Protein AF-A0A1I2HPI3-F1 (afdb_monomer_lite)

Organism: NCBI:txid662367

Secondary structure (DSSP, 8-state):
---HHHHSPPHHHHHHHHHHHHHHHHHHHHHHHHHHT----HHHHHHHHHHHHHHHHHHHHHHHHHHTT-HHHHHHHHHHHHHHHHHHHHTHHHHTSS-HHHHHHHHHHHHHHHHHHHHHTSHHHHHHHHHHTS---

Structure (mmCIF, N/CA/C/O backbone):
data_AF-A0A1I2HPI3-F1
#
_entry.id   AF-A0A1I2HPI3-F1
#
loop_
_atom_site.group_PDB
_atom_site.id
_atom_site.type_symbol
_atom_site.label_atom_id
_atom_site.label_alt_id
_atom_site.label_comp_id
_atom_site.label_asym_id
_atom_site.label_entity_id
_atom_site.label_seq_id
_atom_site.pdbx_PDB_ins_code
_atom_site.Cartn_x
_atom_site.Cartn_y
_atom_site.Cartn_z
_atom_site.occupancy
_atom_site.B_iso_or_equiv
_atom_site.auth_seq_id
_atom_site.auth_comp_id
_atom_site.auth_asym_id
_atom_site.auth_atom_id
_atom_site.pdbx_PDB_model_num
ATOM 1 N N . MET A 1 1 ? -17.142 0.655 32.255 1.00 44.94 1 MET A N 1
ATOM 2 C CA . MET A 1 1 ? -16.755 -0.656 31.699 1.00 44.94 1 MET A CA 1
ATOM 3 C C . MET A 1 1 ? -16.456 -0.412 30.229 1.00 44.94 1 MET A C 1
ATOM 5 O O . MET A 1 1 ? -17.391 -0.181 29.475 1.00 44.94 1 MET A O 1
ATOM 9 N N . ILE A 1 2 ? -15.183 -0.249 29.856 1.00 54.03 2 ILE A N 1
ATOM 10 C CA . ILE A 1 2 ? -14.828 -0.077 28.442 1.00 54.03 2 ILE A CA 1
ATOM 11 C C . ILE A 1 2 ? -15.005 -1.454 27.815 1.00 54.03 2 ILE A C 1
ATOM 13 O O . ILE A 1 2 ? -14.347 -2.401 28.230 1.00 54.03 2 ILE A O 1
ATOM 17 N N . ASP A 1 3 ? -15.956 -1.567 26.901 1.00 50.56 3 ASP A N 1
ATOM 18 C CA . ASP A 1 3 ? -16.251 -2.801 26.187 1.00 50.56 3 ASP A CA 1
ATOM 19 C C . ASP A 1 3 ? -14.998 -3.238 25.398 1.00 50.56 3 ASP A C 1
ATOM 21 O O . ASP A 1 3 ? -14.496 -2.504 24.540 1.00 50.56 3 ASP A O 1
ATOM 25 N N . GLU A 1 4 ? -14.447 -4.412 25.728 1.00 57.44 4 GLU A N 1
ATOM 26 C CA . GLU A 1 4 ? -13.239 -4.970 25.100 1.00 57.44 4 GLU A CA 1
ATOM 27 C C . GLU A 1 4 ? -13.393 -5.120 23.577 1.00 57.44 4 GLU A C 1
ATOM 29 O O . GLU A 1 4 ? -12.401 -5.081 22.839 1.00 57.44 4 GLU A O 1
ATOM 34 N N . THR A 1 5 ? -14.632 -5.190 23.075 1.00 56.16 5 THR A N 1
ATOM 35 C CA . THR A 1 5 ? -14.920 -5.237 21.637 1.00 56.16 5 THR A CA 1
ATOM 36 C C . THR A 1 5 ? -14.515 -3.956 20.899 1.00 56.16 5 THR A C 1
ATOM 38 O O . THR A 1 5 ? -14.228 -4.015 19.704 1.00 56.16 5 THR A O 1
ATOM 41 N N . ILE A 1 6 ? -14.395 -2.815 21.591 1.00 57.53 6 ILE A N 1
ATOM 42 C CA . ILE A 1 6 ? -13.993 -1.530 20.995 1.00 57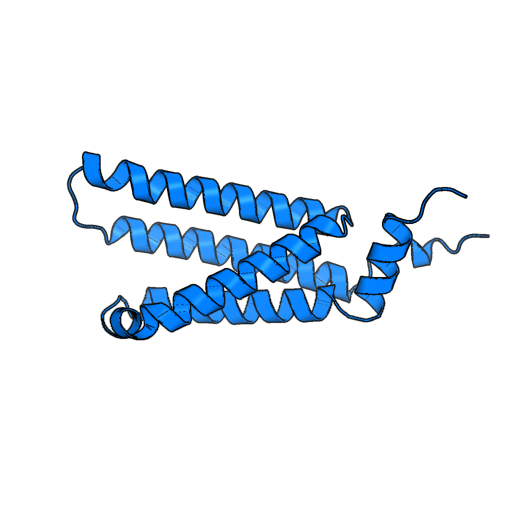.53 6 ILE A CA 1
ATOM 43 C C . ILE A 1 6 ? -12.467 -1.468 20.773 1.00 57.53 6 ILE A C 1
ATOM 45 O O . ILE A 1 6 ? -11.982 -0.793 19.860 1.00 57.53 6 ILE A O 1
ATOM 49 N N . LEU A 1 7 ? -11.685 -2.204 21.573 1.00 65.56 7 LEU A N 1
ATOM 50 C CA . LEU A 1 7 ? -10.229 -2.319 21.408 1.00 65.56 7 LEU A CA 1
ATOM 51 C C . LEU A 1 7 ? -9.831 -3.334 20.330 1.00 65.56 7 LEU A C 1
ATOM 53 O O . LEU A 1 7 ? -8.720 -3.240 19.780 1.00 65.56 7 LEU A O 1
ATOM 57 N N . ALA A 1 8 ? -10.722 -4.280 20.023 1.00 82.38 8 ALA A N 1
ATOM 58 C CA . ALA A 1 8 ? -10.522 -5.271 18.982 1.00 82.38 8 ALA A CA 1
ATOM 59 C C . ALA A 1 8 ? -10.417 -4.604 17.600 1.00 82.38 8 ALA A C 1
ATOM 61 O O . ALA A 1 8 ? -11.116 -3.647 17.269 1.00 82.38 8 ALA A O 1
ATOM 62 N N . LYS A 1 9 ? -9.497 -5.105 16.772 1.00 86.94 9 LYS A N 1
ATOM 63 C CA . LYS A 1 9 ? -9.295 -4.596 15.412 1.00 86.94 9 LYS A CA 1
ATOM 64 C C . LYS A 1 9 ? -10.532 -4.914 14.555 1.00 86.94 9 LYS A C 1
ATOM 66 O O . LYS A 1 9 ? -10.864 -6.093 14.428 1.00 86.94 9 LYS A O 1
ATOM 71 N N . PRO A 1 10 ? -11.177 -3.918 13.916 1.00 91.81 10 PRO A N 1
ATOM 72 C CA . PRO A 1 10 ? -12.318 -4.172 13.046 1.00 91.81 10 PRO A CA 1
ATOM 73 C C . PRO A 1 10 ? -11.938 -5.085 11.882 1.00 91.81 10 PRO A C 1
ATOM 75 O O . PRO A 1 10 ? -10.848 -4.957 11.314 1.00 91.81 10 PRO A O 1
ATOM 78 N N . LYS A 1 11 ? -12.868 -5.951 11.460 1.00 91.44 11 LYS A N 1
ATOM 79 C CA . LYS A 1 11 ? -12.649 -6.875 10.333 1.00 91.44 11 LYS A CA 1
ATOM 80 C C . LYS A 1 11 ? -12.208 -6.136 9.069 1.00 91.44 11 LYS A C 1
ATOM 82 O O . LYS A 1 11 ? -11.256 -6.561 8.432 1.00 91.44 11 LYS A O 1
ATOM 87 N N . LYS A 1 12 ? -12.810 -4.978 8.764 1.00 91.50 12 LYS A N 1
ATOM 88 C CA . LYS A 1 12 ? -12.428 -4.141 7.611 1.00 91.50 12 LYS A CA 1
ATOM 89 C C . LYS A 1 12 ? -10.972 -3.678 7.664 1.00 91.50 12 LYS A C 1
ATOM 91 O O . LYS A 1 12 ? -10.295 -3.693 6.642 1.00 91.50 12 LYS A O 1
ATOM 96 N N . VAL A 1 13 ? -10.479 -3.308 8.847 1.00 92.62 13 VAL A N 1
ATOM 97 C CA . VAL A 1 13 ? -9.080 -2.896 9.042 1.00 92.62 13 VAL A CA 1
ATOM 98 C C . VAL A 1 13 ? -8.144 -4.091 8.877 1.00 92.62 13 VAL A C 1
ATOM 100 O O . VAL A 1 13 ? -7.122 -3.971 8.210 1.00 92.62 13 VAL A O 1
ATOM 103 N N . ALA A 1 14 ? -8.502 -5.252 9.434 1.00 93.75 14 ALA A N 1
ATOM 104 C CA . ALA A 1 14 ? -7.730 -6.481 9.257 1.00 93.75 14 ALA A CA 1
ATOM 105 C C . ALA A 1 14 ? -7.658 -6.902 7.779 1.00 93.75 14 ALA A C 1
ATOM 107 O O . ALA A 1 14 ? -6.571 -7.172 7.274 1.00 93.75 14 ALA A O 1
ATOM 108 N N . THR A 1 15 ? -8.786 -6.872 7.063 1.00 95.19 15 THR A N 1
ATOM 109 C CA . THR A 1 15 ? -8.831 -7.132 5.619 1.00 95.19 15 THR A CA 1
ATOM 110 C C . THR A 1 15 ? -7.956 -6.148 4.855 1.00 95.19 15 THR A C 1
ATOM 112 O O . THR A 1 15 ? -7.182 -6.573 4.006 1.00 95.19 15 THR A O 1
ATOM 115 N N . ALA A 1 16 ? -8.018 -4.853 5.175 1.00 94.94 16 ALA A N 1
ATOM 116 C CA . ALA A 1 16 ? -7.184 -3.853 4.520 1.00 94.94 16 ALA A CA 1
ATOM 117 C C . ALA A 1 16 ? -5.686 -4.122 4.706 1.00 94.94 16 ALA A C 1
ATOM 119 O O . ALA A 1 16 ? -4.925 -4.052 3.750 1.00 94.94 16 ALA A O 1
ATOM 120 N N . ILE A 1 17 ? -5.269 -4.474 5.924 1.00 94.69 17 ILE A N 1
ATOM 121 C CA . ILE A 1 17 ? -3.875 -4.820 6.227 1.00 94.69 17 ILE A CA 1
ATOM 122 C C . ILE A 1 17 ? -3.443 -6.061 5.439 1.00 94.69 17 ILE A C 1
ATOM 124 O O . ILE A 1 17 ? -2.356 -6.069 4.867 1.00 94.69 17 ILE A O 1
ATOM 128 N N . ASN A 1 18 ? -4.299 -7.083 5.365 1.00 96.31 18 ASN A N 1
ATOM 129 C CA . ASN A 1 18 ? -4.018 -8.287 4.587 1.00 96.31 18 ASN A CA 1
ATOM 130 C C . ASN A 1 18 ? -3.891 -7.971 3.092 1.00 96.31 18 ASN A C 1
ATOM 132 O O . ASN A 1 18 ? -2.950 -8.440 2.461 1.00 96.31 18 ASN A O 1
ATOM 136 N N . LEU A 1 19 ? -4.780 -7.138 2.538 1.00 95.12 19 LEU A N 1
ATOM 137 C CA . LEU A 1 19 ? -4.677 -6.673 1.152 1.00 95.12 19 LEU A CA 1
ATOM 138 C C . LEU A 1 19 ? -3.364 -5.926 0.908 1.00 95.12 19 LEU A C 1
ATOM 140 O O . LEU A 1 19 ? -2.703 -6.195 -0.091 1.00 95.12 19 LEU A O 1
ATOM 144 N N . SER A 1 20 ? -2.941 -5.061 1.834 1.00 93.69 20 SER A N 1
ATOM 145 C CA . SER A 1 20 ? -1.651 -4.375 1.731 1.00 93.69 20 SER A CA 1
ATOM 146 C C . SER A 1 20 ? -0.465 -5.347 1.763 1.00 93.69 20 SER A C 1
ATOM 148 O O . SER A 1 20 ? 0.479 -5.162 1.003 1.00 93.69 20 SER A O 1
ATOM 150 N N . TYR A 1 21 ? -0.498 -6.401 2.591 1.00 96.06 21 TYR A N 1
ATOM 151 C CA . TYR A 1 21 ? 0.548 -7.435 2.592 1.00 96.06 21 TYR A CA 1
ATOM 152 C C . TYR A 1 21 ? 0.557 -8.277 1.311 1.00 96.06 21 TYR A C 1
ATOM 154 O O . TYR A 1 21 ? 1.629 -8.619 0.816 1.00 96.06 21 TYR A O 1
ATOM 162 N N . VAL A 1 22 ? -0.615 -8.588 0.753 1.00 96.06 22 VAL A N 1
ATOM 163 C CA . VAL A 1 22 ? -0.724 -9.286 -0.536 1.00 96.06 22 VAL A CA 1
ATOM 164 C C . VAL A 1 22 ? -0.157 -8.413 -1.655 1.00 96.06 22 VAL A C 1
ATOM 166 O O . VAL A 1 22 ? 0.709 -8.868 -2.396 1.00 96.06 22 VAL A O 1
ATOM 169 N N . ALA A 1 23 ? -0.569 -7.145 -1.732 1.00 93.88 23 ALA A N 1
ATOM 170 C CA . ALA A 1 23 ? -0.048 -6.179 -2.699 1.00 93.88 23 ALA A CA 1
ATOM 171 C C . ALA A 1 23 ? 1.476 -6.010 -2.571 1.00 93.88 23 ALA A C 1
ATOM 173 O O . ALA A 1 23 ? 2.191 -6.025 -3.570 1.00 93.88 23 ALA A O 1
ATOM 174 N N . PHE A 1 24 ? 1.983 -5.939 -1.338 1.00 94.19 24 PHE A N 1
ATOM 175 C CA . PHE A 1 24 ? 3.412 -5.915 -1.034 1.00 94.19 24 PHE A CA 1
ATOM 176 C C . PHE A 1 24 ? 4.146 -7.160 -1.557 1.00 94.19 24 PHE A C 1
ATOM 178 O O . PHE A 1 24 ? 5.194 -7.030 -2.188 1.00 94.19 24 PHE A O 1
ATOM 185 N N . GLY A 1 25 ? 3.600 -8.356 -1.315 1.00 94.12 25 GLY A N 1
ATOM 186 C CA . GLY A 1 25 ? 4.186 -9.620 -1.766 1.00 94.12 25 GLY A CA 1
ATOM 187 C C . GLY A 1 25 ? 4.222 -9.740 -3.289 1.00 94.12 25 GLY A C 1
ATOM 188 O O . GLY A 1 25 ? 5.245 -10.120 -3.853 1.00 94.12 25 GLY A O 1
ATOM 189 N N . ILE A 1 26 ? 3.144 -9.340 -3.967 1.00 93.31 26 ILE A N 1
ATOM 190 C CA . ILE A 1 26 ? 3.100 -9.290 -5.435 1.00 93.31 26 ILE A CA 1
ATOM 191 C C . ILE A 1 26 ? 4.109 -8.255 -5.960 1.00 93.31 26 ILE A C 1
ATOM 193 O O . ILE A 1 26 ? 4.833 -8.535 -6.911 1.00 93.31 26 ILE A O 1
ATOM 197 N N . GLY A 1 27 ? 4.226 -7.093 -5.310 1.00 90.81 27 GLY A N 1
ATOM 198 C CA . GLY A 1 27 ? 5.190 -6.051 -5.675 1.00 90.81 27 GLY A CA 1
ATOM 199 C C . GLY A 1 27 ? 6.653 -6.494 -5.571 1.00 90.81 27 GLY A C 1
ATOM 200 O O . GLY A 1 27 ? 7.461 -6.126 -6.424 1.00 90.81 27 GLY A O 1
ATOM 201 N N . LEU A 1 28 ? 6.987 -7.334 -4.585 1.00 91.81 28 LEU A N 1
ATOM 202 C CA . LEU A 1 28 ? 8.306 -7.970 -4.481 1.00 91.81 28 LEU A CA 1
ATOM 203 C C . LEU A 1 28 ? 8.610 -8.849 -5.694 1.00 91.81 28 LEU A C 1
ATOM 205 O O . LEU A 1 28 ? 9.689 -8.747 -6.275 1.00 91.81 28 LEU A O 1
ATOM 209 N N . ILE A 1 29 ? 7.649 -9.691 -6.081 1.00 91.38 29 ILE A N 1
ATOM 210 C CA . ILE A 1 29 ? 7.784 -10.579 -7.240 1.00 91.38 29 ILE A CA 1
ATOM 211 C C . ILE A 1 29 ? 7.930 -9.743 -8.514 1.00 91.38 29 ILE A C 1
ATOM 213 O O . ILE A 1 29 ? 8.848 -9.983 -9.292 1.00 91.38 29 ILE A O 1
ATOM 217 N N . ASN A 1 30 ? 7.089 -8.719 -8.689 1.00 88.75 30 ASN A N 1
ATOM 218 C CA . ASN A 1 30 ? 7.138 -7.835 -9.853 1.00 88.75 30 ASN A CA 1
ATOM 219 C C . ASN A 1 30 ? 8.489 -7.114 -9.968 1.00 88.75 30 ASN A C 1
ATOM 221 O O . ASN A 1 30 ? 9.096 -7.070 -11.033 1.00 88.75 30 ASN A O 1
ATOM 225 N N . SER A 1 31 ? 9.001 -6.610 -8.841 1.00 85.94 31 SER A N 1
ATOM 226 C CA . SER A 1 31 ? 10.312 -5.956 -8.779 1.00 85.94 31 SER A CA 1
ATOM 227 C C . SER A 1 31 ? 11.443 -6.916 -9.145 1.00 85.94 31 SER A C 1
ATOM 229 O O . SER A 1 31 ? 12.384 -6.528 -9.832 1.00 85.94 31 SER A O 1
ATOM 231 N N . TYR A 1 32 ? 11.355 -8.176 -8.716 1.00 86.31 32 TYR A N 1
ATOM 232 C CA . TYR A 1 32 ? 12.335 -9.196 -9.072 1.00 86.31 32 TYR A CA 1
ATOM 233 C C . TYR A 1 32 ? 12.307 -9.525 -10.571 1.00 86.31 32 TYR A C 1
ATOM 235 O O . TYR A 1 32 ? 13.362 -9.542 -11.202 1.00 86.31 32 TYR A O 1
ATOM 243 N N . VAL A 1 33 ? 11.117 -9.710 -11.157 1.00 85.81 33 VAL A N 1
ATOM 244 C CA . VAL A 1 33 ? 10.943 -9.945 -12.603 1.00 85.81 33 VAL A CA 1
ATOM 245 C C . VAL A 1 33 ? 11.516 -8.784 -13.418 1.00 85.81 33 VAL A C 1
ATOM 247 O O . VAL A 1 33 ? 12.322 -9.011 -14.319 1.00 85.81 33 VAL A O 1
ATOM 250 N N . PHE A 1 34 ? 11.194 -7.544 -13.042 1.00 82.31 34 PHE A N 1
ATOM 251 C CA . PHE A 1 34 ? 11.729 -6.350 -13.695 1.00 82.31 34 PHE A CA 1
ATOM 252 C C . PHE A 1 34 ? 13.264 -6.301 -13.647 1.00 82.31 34 PHE A C 1
ATOM 254 O O . PHE A 1 34 ? 13.911 -6.029 -14.655 1.00 82.31 34 PHE A O 1
ATOM 261 N N . LEU A 1 35 ? 13.868 -6.610 -12.493 1.00 79.69 35 LEU A N 1
ATOM 262 C CA . LEU A 1 35 ? 15.326 -6.620 -12.338 1.00 79.69 35 LEU A CA 1
ATOM 263 C C . LEU A 1 35 ? 16.019 -7.684 -13.202 1.00 79.69 35 LEU A C 1
ATOM 265 O O . LEU A 1 35 ? 17.135 -7.440 -13.666 1.00 79.69 35 LEU A O 1
ATOM 269 N N . LEU A 1 36 ? 15.384 -8.840 -13.423 1.00 81.00 36 LEU A N 1
ATOM 270 C CA . LEU A 1 36 ? 15.914 -9.888 -14.301 1.00 81.00 36 LEU A CA 1
ATOM 271 C C . LEU A 1 36 ? 15.930 -9.460 -15.775 1.00 81.00 36 LEU A C 1
ATOM 273 O O . LEU A 1 36 ? 16.849 -9.841 -16.494 1.00 81.00 36 LEU A O 1
ATOM 277 N N . GLY A 1 37 ? 14.961 -8.646 -16.203 1.00 75.69 37 GLY A N 1
ATOM 278 C CA . GLY A 1 37 ? 14.870 -8.123 -17.570 1.00 75.69 37 GLY A CA 1
ATOM 279 C C . GLY A 1 37 ? 15.852 -6.991 -17.899 1.00 75.69 37 GLY A C 1
ATOM 280 O O . GLY A 1 37 ? 15.944 -6.576 -19.051 1.00 75.69 37 GLY A O 1
ATOM 281 N N . LEU A 1 38 ? 16.603 -6.468 -16.920 1.00 72.50 38 LEU A N 1
ATOM 282 C CA . LEU A 1 38 ? 17.557 -5.381 -17.155 1.00 72.50 38 LEU A CA 1
ATOM 283 C C . LEU A 1 38 ? 18.853 -5.892 -17.809 1.00 72.50 38 LEU A C 1
ATOM 285 O O . LEU A 1 38 ? 19.758 -6.399 -17.133 1.00 72.50 38 LEU A O 1
ATOM 289 N N . GLU A 1 39 ? 18.998 -5.661 -19.111 1.00 66.69 39 GLU A N 1
ATOM 290 C CA . GLU A 1 39 ? 20.264 -5.796 -19.842 1.00 66.69 39 GLU A CA 1
ATOM 291 C C . GLU A 1 39 ? 21.157 -4.563 -19.603 1.00 66.69 39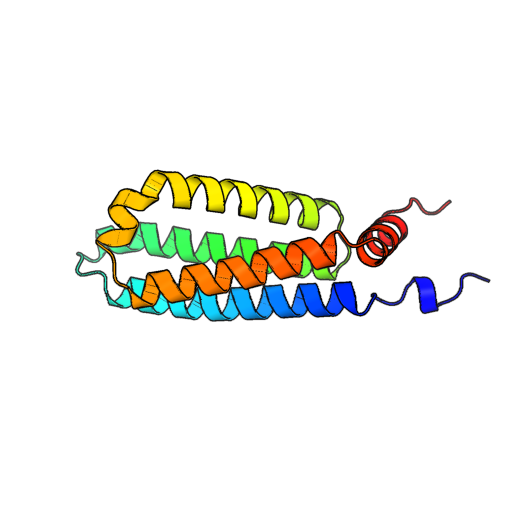 GLU A C 1
ATOM 293 O O . GLU A 1 39 ? 21.178 -3.612 -20.378 1.00 66.69 39 GLU A O 1
ATOM 298 N N . SER A 1 40 ? 21.877 -4.518 -18.480 1.00 59.44 40 SER A N 1
ATOM 299 C CA . SER A 1 40 ? 22.821 -3.422 -18.201 1.00 59.44 40 SER A CA 1
ATOM 300 C C . SER A 1 40 ? 24.053 -3.868 -17.411 1.00 59.44 40 SER A C 1
ATOM 302 O O . SER A 1 40 ? 24.032 -4.864 -16.680 1.00 59.44 40 SER A O 1
ATOM 304 N N . THR A 1 41 ? 25.159 -3.136 -17.581 1.00 60.72 41 THR A N 1
ATOM 305 C CA . THR A 1 41 ? 26.439 -3.350 -16.889 1.00 60.72 41 THR A CA 1
ATOM 306 C C . THR A 1 41 ? 26.287 -3.211 -15.369 1.00 60.72 41 THR A C 1
ATOM 308 O O . THR A 1 41 ? 25.531 -2.375 -14.876 1.00 60.72 41 THR A O 1
ATOM 311 N N . THR A 1 42 ? 27.047 -4.000 -14.600 1.00 60.75 42 THR A N 1
ATOM 312 C CA . THR A 1 42 ? 26.935 -4.145 -13.131 1.00 60.75 42 THR A CA 1
ATOM 313 C C . THR A 1 42 ? 26.875 -2.820 -12.356 1.00 60.75 42 THR A C 1
ATOM 315 O O . THR A 1 42 ? 26.146 -2.726 -11.371 1.00 60.75 42 THR A O 1
ATOM 318 N N . GLN A 1 43 ? 27.572 -1.767 -12.803 1.00 60.03 43 GLN A N 1
ATOM 319 C CA . GLN A 1 43 ? 27.550 -0.463 -12.124 1.00 60.03 43 GLN A CA 1
ATOM 320 C C . GLN A 1 43 ? 26.239 0.325 -12.302 1.00 60.03 43 GLN A C 1
ATOM 322 O O . GLN A 1 43 ? 25.877 1.102 -11.421 1.00 60.03 43 GLN A O 1
ATOM 327 N N . GLN A 1 44 ? 25.481 0.099 -13.380 1.00 66.38 44 GLN A N 1
ATOM 328 C CA . GLN A 1 44 ? 24.186 0.759 -13.598 1.00 66.38 44 GLN A CA 1
ATOM 329 C C . GLN A 1 44 ? 23.039 0.098 -12.812 1.00 66.38 44 GLN A C 1
ATOM 331 O O . GLN A 1 44 ? 22.001 0.723 -12.601 1.00 66.38 44 GLN A O 1
ATOM 336 N N . LYS A 1 45 ? 23.238 -1.130 -12.308 1.00 70.81 45 LYS A N 1
ATOM 337 C CA . LYS A 1 45 ? 22.226 -1.908 -11.569 1.00 70.81 45 LYS A CA 1
ATOM 338 C C . LYS A 1 45 ? 22.144 -1.588 -10.076 1.00 70.81 45 LYS A C 1
ATOM 340 O O . LYS A 1 45 ? 21.095 -1.788 -9.471 1.00 70.81 45 LYS A O 1
ATOM 345 N N . ILE A 1 46 ? 23.203 -1.047 -9.471 1.00 80.81 46 ILE A N 1
ATOM 346 C CA . ILE A 1 46 ? 23.239 -0.803 -8.018 1.00 80.81 46 ILE A CA 1
ATOM 347 C C . ILE A 1 46 ? 22.165 0.207 -7.599 1.00 80.81 46 ILE A C 1
ATOM 349 O O . ILE A 1 46 ? 21.424 -0.042 -6.653 1.00 80.81 46 ILE A O 1
ATOM 353 N N . LYS A 1 47 ? 22.044 1.325 -8.325 1.00 83.19 47 LYS A N 1
ATOM 354 C CA . LYS A 1 47 ? 21.080 2.390 -8.018 1.00 83.19 47 LYS A CA 1
ATOM 355 C C . LYS A 1 47 ? 19.613 1.916 -8.046 1.00 83.19 47 LYS A C 1
ATOM 357 O O . LYS A 1 47 ? 18.936 2.135 -7.043 1.00 83.19 47 LYS A O 1
ATOM 362 N N . PRO A 1 48 ? 19.096 1.283 -9.119 1.00 81.81 48 PRO A N 1
ATOM 363 C CA . PRO A 1 48 ? 17.706 0.823 -9.146 1.00 81.81 48 PRO A CA 1
ATOM 364 C C . PRO A 1 48 ? 17.423 -0.264 -8.104 1.00 81.81 48 PRO A C 1
ATOM 366 O O . PRO A 1 48 ? 16.361 -0.235 -7.489 1.00 81.81 48 PRO A O 1
ATOM 369 N N . ILE A 1 49 ? 18.381 -1.159 -7.829 1.00 86.06 49 ILE A N 1
ATOM 370 C CA . ILE A 1 49 ? 18.244 -2.166 -6.765 1.00 86.06 49 ILE A CA 1
ATOM 371 C C . ILE A 1 49 ? 18.133 -1.494 -5.392 1.00 86.06 49 ILE A C 1
ATOM 373 O O . ILE A 1 49 ? 17.235 -1.824 -4.622 1.00 86.06 49 ILE A O 1
ATOM 377 N N . LEU A 1 50 ? 19.007 -0.530 -5.085 1.00 88.88 50 LEU A N 1
ATOM 378 C CA . LEU A 1 50 ? 18.973 0.203 -3.815 1.00 88.88 50 LEU A CA 1
ATOM 379 C C . LEU A 1 50 ? 17.644 0.933 -3.620 1.00 88.88 50 LEU A C 1
ATOM 381 O O . LEU A 1 50 ? 17.059 0.855 -2.543 1.00 88.88 50 LEU A O 1
ATOM 385 N N . ILE A 1 51 ? 17.151 1.601 -4.666 1.00 87.38 51 ILE A N 1
ATOM 386 C CA . ILE A 1 51 ? 15.848 2.274 -4.635 1.00 87.38 51 ILE A CA 1
ATOM 387 C C . ILE A 1 51 ? 14.738 1.253 -4.372 1.00 87.38 51 ILE A C 1
ATOM 389 O O . ILE A 1 51 ? 13.964 1.452 -3.442 1.00 87.38 51 ILE A O 1
ATOM 393 N N . ALA A 1 52 ? 14.701 0.140 -5.110 1.00 86.81 52 ALA A N 1
ATOM 394 C CA . ALA A 1 52 ? 13.687 -0.897 -4.929 1.00 86.81 52 ALA A CA 1
ATOM 395 C C . ALA A 1 52 ? 13.689 -1.468 -3.499 1.00 86.81 52 ALA A C 1
ATOM 397 O O . ALA A 1 52 ? 12.638 -1.551 -2.865 1.00 86.81 52 ALA A O 1
ATOM 398 N N . VAL A 1 53 ? 14.867 -1.789 -2.951 1.00 90.56 53 VAL A N 1
ATOM 399 C CA . VAL A 1 53 ? 15.010 -2.305 -1.580 1.00 90.56 53 VAL A CA 1
ATOM 400 C C . VAL A 1 53 ? 14.535 -1.282 -0.547 1.00 90.56 53 VAL A C 1
ATOM 402 O O . VAL A 1 53 ? 13.783 -1.637 0.361 1.00 90.56 53 VAL A O 1
ATOM 405 N N . LEU A 1 54 ? 14.933 -0.013 -0.683 1.00 93.19 54 LEU A N 1
ATOM 406 C CA . LEU A 1 54 ? 14.523 1.051 0.237 1.00 93.19 54 LEU A CA 1
ATOM 407 C C . LEU A 1 54 ? 13.018 1.313 0.169 1.00 93.19 54 LEU A C 1
ATOM 409 O O . LEU A 1 54 ? 12.370 1.428 1.211 1.00 93.19 54 LEU A O 1
ATOM 413 N N . THR A 1 55 ? 12.447 1.363 -1.036 1.00 89.94 55 THR A N 1
ATOM 414 C CA . THR A 1 55 ? 11.003 1.511 -1.234 1.00 89.94 55 THR A CA 1
ATOM 415 C C . THR A 1 55 ? 10.254 0.352 -0.593 1.00 89.94 55 THR A C 1
ATOM 417 O O . THR A 1 55 ? 9.299 0.578 0.148 1.00 89.94 55 THR A O 1
ATOM 420 N N . GLN A 1 56 ? 10.716 -0.882 -0.790 1.00 91.12 56 GLN A N 1
ATOM 421 C CA . GLN A 1 56 ? 10.064 -2.044 -0.208 1.00 91.12 56 GLN A CA 1
ATOM 422 C C . GLN A 1 56 ? 10.164 -2.053 1.322 1.00 91.12 56 GLN A C 1
ATOM 424 O O . GLN A 1 56 ? 9.163 -2.264 2.005 1.00 91.12 56 GLN A O 1
ATOM 429 N N . ALA A 1 57 ? 11.337 -1.755 1.884 1.00 94.75 57 ALA A N 1
ATOM 430 C CA . ALA A 1 57 ? 11.512 -1.636 3.330 1.00 94.75 57 ALA A CA 1
ATOM 431 C C . ALA A 1 57 ? 10.585 -0.562 3.925 1.00 94.75 57 ALA A C 1
ATOM 433 O O . ALA A 1 57 ? 9.942 -0.787 4.954 1.00 94.75 57 ALA A O 1
ATOM 434 N N . PHE A 1 58 ? 10.457 0.580 3.245 1.00 94.69 58 PHE A N 1
ATOM 435 C CA . PHE A 1 58 ? 9.557 1.658 3.639 1.00 94.69 58 PHE A CA 1
ATOM 436 C C . PHE A 1 58 ? 8.079 1.243 3.586 1.00 94.69 58 PHE A C 1
ATOM 438 O O . PHE A 1 58 ? 7.340 1.502 4.537 1.00 94.69 58 PHE A O 1
ATOM 445 N N . LEU A 1 59 ? 7.640 0.552 2.529 1.00 92.81 59 LEU A N 1
ATOM 446 C CA . LEU A 1 59 ? 6.266 0.048 2.421 1.00 92.81 59 LEU A CA 1
ATOM 447 C C . LEU A 1 59 ? 5.949 -0.976 3.514 1.00 92.81 59 LEU A C 1
ATOM 449 O O . LEU A 1 59 ? 4.912 -0.868 4.169 1.00 92.81 59 LEU A O 1
ATOM 453 N N . TYR A 1 60 ? 6.855 -1.925 3.767 1.00 95.81 60 TYR A N 1
ATOM 454 C CA . TYR A 1 60 ? 6.705 -2.886 4.862 1.00 95.81 60 TYR A CA 1
ATOM 455 C C . TYR A 1 60 ? 6.567 -2.170 6.209 1.00 95.81 60 TYR A C 1
ATOM 457 O O . TYR A 1 60 ? 5.647 -2.439 6.986 1.00 95.81 60 TYR A O 1
ATOM 465 N N . PHE A 1 61 ? 7.440 -1.193 6.461 1.00 96.69 61 PHE A N 1
ATOM 466 C CA . PHE A 1 61 ? 7.379 -0.363 7.654 1.00 96.69 61 PHE A CA 1
ATOM 467 C C . PHE A 1 61 ? 6.022 0.347 7.783 1.00 96.69 61 PHE A C 1
ATOM 469 O O . PHE A 1 61 ? 5.394 0.260 8.836 1.00 96.69 61 PHE A O 1
ATOM 476 N N . LEU A 1 62 ? 5.495 0.960 6.721 1.00 95.31 62 LEU A N 1
ATOM 477 C CA . LEU A 1 62 ? 4.169 1.585 6.767 1.00 95.31 62 LEU A CA 1
ATOM 478 C C . LEU A 1 62 ? 3.055 0.589 7.102 1.00 95.31 62 LEU A C 1
ATOM 480 O O . LEU A 1 62 ? 2.217 0.887 7.956 1.00 95.31 62 LEU A O 1
ATOM 484 N N . ILE A 1 63 ? 3.058 -0.601 6.495 1.00 94.81 63 ILE A N 1
ATOM 485 C CA . ILE A 1 63 ? 2.044 -1.631 6.765 1.00 94.81 63 ILE A CA 1
ATOM 486 C C . ILE A 1 63 ? 2.097 -2.063 8.236 1.00 94.81 63 ILE A C 1
ATOM 488 O O . ILE A 1 63 ? 1.054 -2.152 8.890 1.00 94.81 63 ILE A O 1
ATOM 492 N N . THR A 1 64 ? 3.293 -2.259 8.801 1.00 95.94 64 THR A N 1
ATOM 493 C CA . THR A 1 64 ? 3.438 -2.618 10.224 1.00 95.94 64 THR A CA 1
ATOM 494 C C . THR A 1 64 ? 2.944 -1.509 11.159 1.00 95.94 64 THR A C 1
ATOM 496 O O . THR A 1 64 ? 2.266 -1.795 12.149 1.00 95.94 64 THR A O 1
ATOM 499 N N . GLN A 1 65 ? 3.181 -0.237 10.825 1.00 95.75 65 GLN A N 1
ATOM 500 C CA . GLN A 1 65 ? 2.691 0.900 11.613 1.00 95.75 65 GLN A CA 1
ATOM 501 C C . GLN A 1 65 ? 1.169 1.088 11.493 1.00 95.75 65 GLN A C 1
ATOM 503 O O . GLN A 1 65 ? 0.502 1.396 12.486 1.00 95.75 65 GLN A O 1
ATOM 508 N N . ILE A 1 66 ? 0.587 0.830 10.316 1.00 94.06 66 ILE A N 1
ATOM 509 C CA . ILE A 1 66 ? -0.872 0.754 10.135 1.00 94.06 66 ILE A CA 1
ATOM 510 C C . ILE A 1 66 ? -1.446 -0.371 11.001 1.00 94.06 66 ILE A C 1
ATOM 512 O O . ILE A 1 66 ? -2.434 -0.168 11.710 1.00 94.06 66 ILE A O 1
ATOM 516 N N . ASN A 1 67 ? -0.803 -1.541 10.999 1.00 93.31 67 ASN A N 1
ATOM 517 C CA . ASN A 1 67 ? -1.208 -2.696 11.795 1.00 93.31 67 ASN A CA 1
ATOM 518 C C . ASN A 1 67 ? -1.172 -2.419 13.309 1.00 93.31 67 ASN A C 1
ATOM 520 O O . ASN A 1 67 ? -2.023 -2.932 14.043 1.00 93.31 67 ASN A O 1
ATOM 524 N N . ALA A 1 68 ? -0.239 -1.568 13.749 1.00 91.81 68 ALA A N 1
ATOM 525 C CA . ALA A 1 68 ? -0.121 -1.057 15.115 1.00 91.81 68 ALA A CA 1
ATOM 526 C C . ALA A 1 68 ? -1.127 0.064 15.456 1.00 91.81 68 ALA A C 1
ATOM 528 O O . ALA A 1 68 ? -1.157 0.544 16.589 1.00 91.81 68 ALA A O 1
ATOM 529 N N . GLY A 1 69 ? -1.955 0.496 14.502 1.00 91.12 69 GLY A N 1
ATOM 530 C CA . GLY A 1 69 ? -2.980 1.513 14.728 1.00 91.12 69 GLY A CA 1
ATOM 531 C C . GLY A 1 69 ? -2.468 2.948 14.693 1.00 91.12 69 GLY A C 1
ATOM 532 O O . GLY A 1 69 ? -3.128 3.842 15.223 1.00 91.12 69 GLY A O 1
ATOM 533 N N . LYS A 1 70 ? -1.309 3.213 14.078 1.00 92.25 70 LYS A N 1
ATOM 534 C CA . LYS A 1 70 ? -0.776 4.575 13.958 1.00 92.25 70 LYS A CA 1
ATOM 535 C C . LYS A 1 70 ? -1.488 5.348 12.845 1.00 92.25 70 LYS A C 1
ATOM 537 O O . LYS A 1 70 ? -1.379 5.010 11.668 1.00 92.25 70 LYS A O 1
ATOM 542 N N . LYS A 1 71 ? -2.175 6.439 13.209 1.00 91.81 71 LYS A N 1
ATOM 543 C CA . LYS A 1 71 ? -2.877 7.322 12.254 1.00 91.81 71 LYS A CA 1
ATOM 544 C C . LYS A 1 71 ? -1.960 7.906 11.184 1.00 91.81 71 LYS A C 1
ATOM 546 O O . LYS A 1 71 ? -2.347 7.965 10.022 1.00 91.81 71 LYS A O 1
ATOM 551 N N . TRP A 1 72 ? -0.759 8.333 11.576 1.00 94.38 72 TRP A N 1
ATOM 552 C CA . TRP A 1 72 ? 0.184 8.977 10.661 1.00 94.38 72 TRP A CA 1
ATOM 553 C C . TRP A 1 72 ? 0.601 8.037 9.520 1.00 94.38 72 TRP A C 1
ATOM 555 O O . TRP A 1 72 ? 0.691 8.475 8.379 1.00 94.38 72 TRP A O 1
ATOM 565 N N . ALA A 1 73 ? 0.758 6.736 9.791 1.00 94.94 73 ALA A N 1
ATOM 566 C CA . ALA A 1 73 ? 1.160 5.753 8.786 1.00 94.94 73 ALA A CA 1
ATOM 567 C C . ALA A 1 73 ? 0.091 5.563 7.702 1.00 94.94 73 ALA A C 1
ATOM 569 O O . ALA A 1 73 ? 0.410 5.404 6.523 1.00 94.94 73 ALA A O 1
ATOM 570 N N . ARG A 1 74 ? -1.189 5.654 8.086 1.00 93.69 74 ARG A N 1
ATOM 571 C CA . ARG A 1 74 ? -2.312 5.642 7.144 1.00 93.69 74 ARG A CA 1
ATOM 572 C C . ARG A 1 74 ? -2.280 6.862 6.222 1.00 93.69 74 ARG A C 1
ATOM 574 O O . ARG A 1 74 ? -2.428 6.704 5.014 1.00 93.69 74 ARG A O 1
ATOM 581 N N . THR A 1 75 ? -2.037 8.050 6.778 1.00 94.44 75 THR A N 1
ATOM 582 C CA . THR A 1 75 ? -1.921 9.286 5.990 1.00 94.44 75 THR A CA 1
ATOM 583 C C . THR A 1 75 ? -0.740 9.227 5.030 1.00 94.44 75 THR A C 1
ATOM 585 O O . THR A 1 75 ? -0.914 9.522 3.853 1.00 94.44 75 THR A O 1
ATOM 588 N N . ILE A 1 76 ? 0.436 8.787 5.488 1.00 95.25 76 ILE A N 1
ATOM 589 C CA . ILE A 1 76 ? 1.599 8.636 4.604 1.00 95.25 76 ILE A CA 1
ATOM 590 C C . ILE A 1 76 ? 1.308 7.619 3.498 1.00 95.25 76 ILE A C 1
ATOM 592 O O . ILE A 1 76 ? 1.625 7.880 2.348 1.00 95.25 76 ILE A O 1
ATOM 596 N N . SER A 1 77 ? 0.642 6.504 3.805 1.00 92.88 77 SER A N 1
ATOM 597 C CA . SER A 1 77 ? 0.286 5.507 2.785 1.00 92.88 77 SER A CA 1
ATOM 598 C C . SER A 1 77 ? -0.665 6.062 1.723 1.00 92.88 77 SER A C 1
ATOM 600 O O . SER A 1 77 ? -0.499 5.764 0.543 1.00 92.88 77 SER A O 1
ATOM 602 N N . LEU A 1 78 ? -1.633 6.895 2.121 1.00 95.38 78 LEU A N 1
ATOM 603 C CA . LEU A 1 78 ? -2.512 7.598 1.185 1.00 95.38 78 LEU A CA 1
ATOM 604 C C . LEU A 1 78 ? -1.721 8.572 0.305 1.00 95.38 78 LEU A C 1
ATOM 606 O O . LEU A 1 78 ? -1.885 8.575 -0.910 1.00 95.38 78 LEU A O 1
ATOM 610 N N . VAL A 1 79 ? -0.845 9.372 0.914 1.00 95.06 79 VAL A N 1
ATOM 611 C CA . VAL A 1 79 ? -0.001 10.339 0.203 1.00 95.06 79 VAL A CA 1
ATOM 612 C C . VAL A 1 79 ? 0.900 9.623 -0.807 1.00 95.06 79 VAL A C 1
ATOM 614 O O . VAL A 1 79 ? 0.901 9.989 -1.978 1.00 95.06 79 VAL A O 1
ATOM 617 N N . SER A 1 80 ? 1.587 8.555 -0.396 1.00 92.12 80 SER A N 1
ATOM 618 C CA . SER A 1 80 ? 2.417 7.729 -1.280 1.00 92.12 80 SER A CA 1
ATOM 619 C C . SER A 1 80 ? 1.622 7.145 -2.447 1.00 92.12 80 SER A C 1
ATOM 621 O O . SER A 1 80 ? 2.118 7.132 -3.569 1.00 92.12 80 SER A O 1
ATOM 623 N N . PHE A 1 81 ? 0.383 6.698 -2.210 1.00 92.62 81 PHE A N 1
ATOM 624 C CA . PHE A 1 81 ? -0.485 6.192 -3.273 1.00 92.62 81 PHE A CA 1
ATOM 625 C C . PHE A 1 81 ? -0.858 7.283 -4.285 1.00 92.62 81 PHE A C 1
ATOM 627 O O . PHE A 1 81 ? -0.786 7.047 -5.487 1.00 92.62 81 PHE A O 1
ATOM 634 N N . VAL A 1 82 ? -1.199 8.489 -3.819 1.00 94.25 82 VAL A N 1
ATOM 635 C CA . VAL A 1 82 ? -1.516 9.624 -4.701 1.00 94.25 82 VAL A CA 1
ATOM 636 C C . VAL A 1 82 ? -0.296 10.036 -5.525 1.00 94.25 82 VAL A C 1
ATOM 638 O O . VAL A 1 82 ? -0.408 10.180 -6.740 1.00 94.25 82 VAL A O 1
ATOM 641 N N . PHE A 1 83 ? 0.877 10.171 -4.900 1.00 92.44 83 PHE A N 1
ATOM 642 C CA . PHE A 1 83 ? 2.116 10.479 -5.622 1.00 92.44 83 PHE A CA 1
ATOM 643 C C . PHE A 1 83 ? 2.477 9.392 -6.638 1.00 92.44 83 PHE A C 1
ATOM 645 O O . PHE A 1 83 ? 2.858 9.717 -7.761 1.00 92.44 83 PHE A O 1
ATOM 652 N N . GLY A 1 84 ? 2.310 8.118 -6.273 1.00 87.75 84 GLY A N 1
ATOM 653 C CA . GLY A 1 84 ? 2.494 6.993 -7.187 1.00 87.75 84 GLY A CA 1
ATOM 654 C C . GLY A 1 84 ? 1.557 7.077 -8.390 1.00 87.75 84 GLY A C 1
ATOM 655 O O . GLY A 1 84 ? 2.024 7.025 -9.521 1.00 87.75 84 GLY A O 1
ATOM 656 N N . GLY A 1 85 ? 0.262 7.309 -8.160 1.00 87.50 85 GLY A N 1
ATOM 657 C CA . GLY A 1 85 ? -0.731 7.449 -9.228 1.00 87.50 85 GLY A CA 1
ATOM 658 C C . GLY A 1 85 ? -0.453 8.623 -10.170 1.00 87.50 85 GLY A C 1
ATOM 659 O O . GLY A 1 85 ? -0.555 8.465 -11.384 1.00 87.50 85 GLY A O 1
ATOM 660 N N . ILE A 1 86 ? -0.041 9.779 -9.633 1.00 90.38 86 ILE A N 1
ATOM 661 C CA . ILE A 1 86 ? 0.378 10.931 -10.449 1.00 90.38 86 ILE A CA 1
ATOM 662 C C . ILE A 1 86 ? 1.603 10.564 -11.287 1.00 90.38 86 ILE A C 1
ATOM 664 O O . ILE A 1 86 ? 1.621 10.833 -12.484 1.00 90.38 86 ILE A O 1
ATOM 668 N N . SER A 1 87 ? 2.611 9.927 -10.682 1.00 86.38 87 SER A N 1
ATOM 669 C CA . SER A 1 87 ? 3.804 9.492 -11.408 1.00 86.38 87 SER A CA 1
ATOM 670 C C . SER A 1 87 ? 3.445 8.539 -12.547 1.00 86.38 87 SER A C 1
ATOM 672 O O . SER A 1 87 ? 3.906 8.758 -13.660 1.00 86.38 87 SER A O 1
ATOM 674 N N . THR A 1 88 ? 2.603 7.531 -12.294 1.00 83.75 88 THR A N 1
ATOM 675 C CA . THR A 1 88 ? 2.137 6.581 -13.314 1.00 83.75 88 THR A CA 1
ATOM 676 C C . THR A 1 88 ? 1.413 7.289 -14.455 1.00 83.75 88 THR A C 1
ATOM 678 O O . THR A 1 88 ? 1.690 7.003 -15.615 1.00 83.75 88 THR A O 1
ATOM 681 N N . PHE A 1 89 ? 0.532 8.243 -14.141 1.00 84.31 89 PHE A N 1
ATOM 682 C CA . PHE A 1 89 ? -0.185 9.023 -15.148 1.00 84.31 89 PHE A CA 1
ATOM 683 C C . PHE A 1 89 ? 0.763 9.869 -16.011 1.00 84.31 89 PHE A C 1
ATOM 685 O O . PHE A 1 89 ? 0.617 9.912 -17.227 1.00 84.31 89 PHE A O 1
ATOM 692 N N . LEU A 1 90 ? 1.771 10.503 -15.403 1.00 86.31 90 LEU A N 1
ATOM 693 C CA . LEU A 1 90 ? 2.763 11.310 -16.124 1.00 86.31 90 LEU A CA 1
ATOM 694 C C . LEU A 1 90 ? 3.716 10.475 -16.987 1.00 86.31 90 LEU A C 1
ATOM 696 O O . LEU A 1 90 ? 4.288 10.996 -17.939 1.00 86.31 90 LEU A O 1
ATOM 700 N N . THR A 1 91 ? 3.922 9.200 -16.654 1.00 80.31 91 THR A N 1
ATOM 701 C CA . THR A 1 91 ? 4.785 8.287 -17.417 1.00 80.31 91 THR A CA 1
ATOM 702 C C . THR A 1 91 ? 4.001 7.336 -18.316 1.00 80.31 91 THR A C 1
ATOM 704 O O . THR A 1 91 ? 4.577 6.373 -18.820 1.00 80.31 91 THR A O 1
ATOM 707 N N . MET A 1 92 ? 2.705 7.587 -18.518 1.00 76.31 92 MET A N 1
ATOM 708 C CA . MET A 1 92 ? 1.796 6.683 -19.225 1.00 76.31 92 MET A CA 1
ATOM 709 C C . MET A 1 92 ? 2.227 6.420 -20.675 1.00 76.31 92 MET A C 1
ATOM 711 O O . MET A 1 92 ? 2.092 5.301 -21.161 1.00 76.31 92 MET A O 1
ATOM 715 N N . ASP A 1 93 ? 2.852 7.403 -21.323 1.00 76.25 93 ASP A N 1
ATOM 716 C CA . ASP A 1 93 ? 3.375 7.290 -22.690 1.00 76.25 93 ASP A CA 1
ATOM 717 C C . ASP A 1 93 ? 4.443 6.187 -22.812 1.00 76.25 93 AS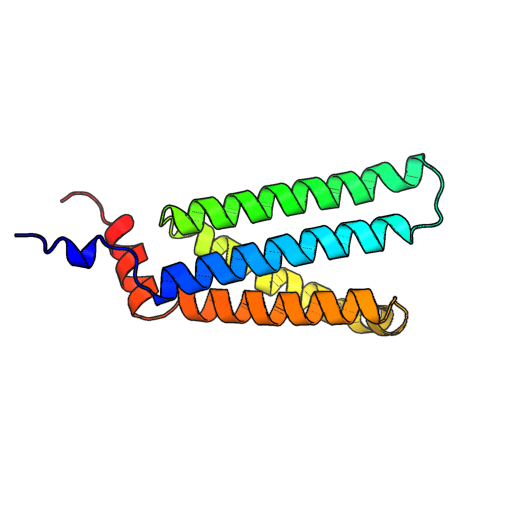P A C 1
ATOM 719 O O . ASP A 1 93 ? 4.476 5.448 -23.790 1.00 76.25 93 ASP A O 1
ATOM 723 N N . ARG A 1 94 ? 5.282 6.025 -21.778 1.00 68.31 94 ARG A N 1
ATOM 724 C CA . ARG A 1 94 ? 6.322 4.979 -21.706 1.00 68.31 94 ARG A CA 1
ATOM 725 C C . ARG A 1 94 ? 5.780 3.638 -21.221 1.00 68.31 94 ARG A C 1
ATOM 727 O O . ARG A 1 94 ? 6.394 2.603 -21.445 1.00 68.31 94 ARG A O 1
ATOM 734 N N . PHE A 1 95 ? 4.631 3.665 -20.558 1.00 60.62 95 PHE A N 1
ATOM 735 C CA . PHE A 1 95 ? 3.942 2.496 -20.012 1.00 60.62 95 PHE A CA 1
ATOM 736 C C . PHE A 1 95 ? 3.418 1.574 -21.124 1.00 60.62 95 PHE A C 1
ATOM 738 O O . PHE A 1 95 ? 3.291 0.371 -20.933 1.00 60.62 95 PHE A O 1
ATOM 745 N N . LEU A 1 96 ? 3.144 2.131 -22.310 1.00 65.06 96 LEU A N 1
ATOM 746 C CA . LEU A 1 96 ? 2.734 1.373 -23.497 1.00 65.06 96 LEU A CA 1
ATOM 747 C C . LEU A 1 96 ? 3.912 0.717 -24.239 1.00 65.06 96 LEU A C 1
ATOM 749 O O . LEU A 1 96 ? 3.687 -0.150 -25.079 1.00 65.06 96 LEU A O 1
ATOM 753 N N . GLU A 1 97 ? 5.149 1.114 -23.929 1.00 70.44 97 GLU A N 1
ATOM 754 C CA . GLU A 1 97 ? 6.382 0.577 -24.527 1.00 70.44 97 GLU A CA 1
ATOM 755 C C . GLU A 1 97 ? 7.056 -0.492 -23.642 1.00 70.44 97 GLU A C 1
ATOM 757 O O . GLU A 1 97 ? 8.010 -1.141 -24.071 1.00 70.44 97 GLU A O 1
ATOM 762 N N . GLY A 1 98 ? 6.583 -0.662 -22.402 1.00 68.12 98 GLY A N 1
ATOM 763 C CA . GLY A 1 98 ? 7.115 -1.609 -21.423 1.00 68.12 98 GLY A CA 1
ATOM 764 C C . GLY A 1 98 ? 6.625 -3.051 -21.596 1.00 68.12 98 GLY A C 1
ATOM 765 O O . GLY A 1 98 ? 5.824 -3.377 -22.472 1.00 68.12 98 GLY A O 1
ATOM 766 N N . ASP A 1 99 ? 7.102 -3.937 -20.717 1.00 79.50 99 ASP A N 1
ATOM 767 C CA . ASP A 1 99 ? 6.624 -5.321 -20.648 1.00 79.50 99 ASP A CA 1
ATOM 768 C C . ASP A 1 99 ? 5.193 -5.367 -20.086 1.00 79.50 99 ASP A C 1
ATOM 770 O O . ASP A 1 99 ? 4.961 -5.124 -18.897 1.00 79.50 99 ASP A O 1
ATOM 774 N N . LEU A 1 100 ? 4.242 -5.727 -20.954 1.00 82.69 100 LEU A N 1
ATOM 775 C CA . LEU A 1 100 ? 2.809 -5.811 -20.665 1.00 82.69 100 LEU A CA 1
ATOM 776 C C . LEU A 1 100 ? 2.506 -6.609 -19.385 1.00 82.69 100 LEU A C 1
ATOM 778 O O . LEU A 1 100 ? 1.568 -6.275 -18.658 1.00 82.69 100 LEU A O 1
ATOM 782 N N . LEU A 1 101 ? 3.292 -7.650 -19.086 1.00 84.38 101 LEU A N 1
ATOM 783 C CA . LEU A 1 101 ? 3.099 -8.462 -17.885 1.00 84.38 101 LEU A CA 1
ATOM 784 C C . LEU A 1 101 ? 3.366 -7.655 -16.607 1.00 84.38 101 LEU A C 1
ATOM 786 O O . LEU A 1 101 ? 2.542 -7.657 -15.691 1.00 84.38 101 LEU A O 1
ATOM 790 N N . THR A 1 102 ? 4.499 -6.952 -16.560 1.00 83.75 102 THR A N 1
ATOM 791 C CA . THR A 1 102 ? 4.919 -6.145 -15.404 1.00 83.75 102 THR A CA 1
ATOM 792 C C . THR A 1 102 ? 3.921 -5.014 -15.143 1.00 83.75 102 THR A C 1
ATOM 794 O O . THR A 1 102 ? 3.596 -4.717 -13.988 1.00 83.75 102 THR A O 1
ATOM 797 N N . GLU A 1 103 ? 3.364 -4.437 -16.209 1.00 84.06 103 GLU A N 1
ATOM 798 C CA . GLU A 1 103 ? 2.383 -3.356 -16.119 1.00 84.06 103 GLU A CA 1
ATOM 799 C C . GLU A 1 103 ? 1.000 -3.827 -15.664 1.00 84.06 103 GLU A C 1
ATOM 801 O O . GLU A 1 103 ? 0.375 -3.193 -14.807 1.00 84.06 103 GLU A O 1
ATOM 806 N N . LEU A 1 104 ? 0.535 -4.985 -16.142 1.00 87.56 104 LEU A N 1
ATOM 807 C CA . LEU A 1 104 ? -0.699 -5.601 -15.645 1.00 87.56 104 LEU A CA 1
ATOM 808 C C . LEU A 1 104 ? -0.597 -5.943 -14.153 1.00 87.56 104 LEU A C 1
ATOM 810 O O . LEU A 1 104 ? -1.542 -5.705 -13.397 1.00 87.56 104 LEU A O 1
ATOM 814 N N . ILE A 1 105 ? 0.555 -6.456 -13.708 1.00 90.19 105 ILE A N 1
ATOM 815 C CA . ILE A 1 105 ? 0.800 -6.740 -12.290 1.00 90.19 105 ILE A CA 1
ATOM 816 C C . ILE A 1 105 ? 0.764 -5.442 -11.470 1.00 90.19 105 ILE A C 1
ATOM 818 O O . ILE A 1 105 ? 0.075 -5.387 -10.447 1.00 90.19 105 ILE A O 1
ATOM 822 N N . SER A 1 106 ? 1.437 -4.384 -11.930 1.00 88.31 106 SER A N 1
ATOM 823 C CA . SER A 1 106 ? 1.409 -3.059 -11.292 1.00 88.31 106 SER A CA 1
ATOM 824 C C . SER A 1 106 ? -0.012 -2.500 -11.179 1.00 88.31 106 SER A C 1
ATOM 826 O O . SER A 1 106 ? -0.389 -1.964 -10.133 1.00 88.31 106 SER A O 1
ATOM 828 N N . PHE A 1 107 ? -0.839 -2.681 -12.211 1.00 89.50 107 PHE A N 1
ATOM 829 C CA . PHE A 1 107 ? -2.239 -2.261 -12.198 1.00 89.50 107 PHE A CA 1
ATOM 830 C C . PHE A 1 107 ? -3.060 -3.009 -11.136 1.00 89.50 107 PHE A C 1
ATOM 832 O O . PHE A 1 107 ? -3.768 -2.384 -10.342 1.00 89.50 107 PHE A O 1
ATOM 839 N N . VAL A 1 108 ? -2.916 -4.337 -11.051 1.00 93.12 108 VAL A N 1
ATOM 840 C CA . VAL A 1 108 ? -3.582 -5.155 -10.021 1.00 93.12 108 VAL A CA 1
ATOM 841 C C . VAL A 1 108 ? -3.148 -4.736 -8.614 1.00 93.12 108 VAL A C 1
ATOM 843 O O . VAL A 1 108 ? -4.001 -4.569 -7.737 1.00 93.12 108 VAL A O 1
ATOM 846 N N . ILE A 1 109 ? -1.849 -4.500 -8.395 1.00 92.81 109 ILE A N 1
ATOM 847 C CA . ILE A 1 109 ? -1.324 -3.966 -7.126 1.00 92.81 109 ILE A CA 1
ATOM 848 C C . ILE A 1 109 ? -2.011 -2.637 -6.784 1.00 92.81 109 ILE A C 1
ATOM 850 O O . ILE A 1 109 ? -2.440 -2.447 -5.644 1.00 92.81 109 ILE A O 1
ATOM 854 N N . GLY A 1 110 ? -2.178 -1.743 -7.763 1.00 92.00 110 GLY A N 1
ATOM 855 C CA . GLY A 1 110 ? -2.872 -0.466 -7.593 1.00 92.00 110 GLY A CA 1
ATOM 856 C C . GLY A 1 110 ? -4.319 -0.623 -7.117 1.00 92.00 110 GLY A C 1
ATOM 857 O O . GLY A 1 110 ? -4.729 0.054 -6.171 1.00 92.00 110 GLY A O 1
ATOM 858 N N . ILE A 1 111 ? -5.080 -1.556 -7.698 1.00 94.62 111 ILE A N 1
ATOM 859 C CA . ILE A 1 111 ? -6.466 -1.844 -7.284 1.00 94.62 111 ILE A CA 1
ATOM 860 C C . ILE A 1 111 ? -6.515 -2.381 -5.850 1.00 94.62 111 ILE A C 1
ATOM 862 O O . ILE A 1 111 ? -7.354 -1.947 -5.051 1.00 94.62 111 ILE A O 1
ATOM 866 N N . LEU A 1 112 ? -5.620 -3.310 -5.504 1.00 95.44 112 LEU A N 1
ATOM 867 C CA . LEU A 1 112 ? -5.531 -3.861 -4.150 1.00 95.44 112 LEU A CA 1
ATOM 868 C C . LEU A 1 112 ? -5.203 -2.764 -3.133 1.00 95.44 112 LEU A C 1
ATOM 870 O O . LEU A 1 112 ? -5.857 -2.671 -2.092 1.00 95.44 112 LEU A O 1
ATOM 874 N N . GLN A 1 113 ? -4.241 -1.900 -3.459 1.00 94.38 113 GLN A N 1
ATOM 875 C CA . GLN A 1 113 ? -3.820 -0.798 -2.602 1.00 94.38 113 GLN A CA 1
ATOM 876 C C . GLN A 1 113 ? -4.940 0.238 -2.420 1.00 94.38 113 GLN A C 1
ATOM 878 O O . GLN A 1 113 ? -5.191 0.680 -1.297 1.00 94.38 113 GLN A O 1
ATOM 883 N N . LEU A 1 114 ? -5.665 0.581 -3.488 1.00 95.31 114 LEU A N 1
ATOM 884 C CA . LEU A 1 114 ? -6.828 1.467 -3.417 1.00 95.31 114 LEU A CA 1
ATOM 885 C C . LEU A 1 114 ? -7.931 0.869 -2.535 1.00 95.31 114 LEU A C 1
ATOM 887 O O . LEU A 1 114 ? -8.467 1.545 -1.657 1.00 95.31 114 LEU A O 1
ATOM 891 N N . SER A 1 115 ? -8.229 -0.417 -2.723 1.00 96.50 115 SER A N 1
ATOM 892 C CA . SER A 1 115 ? -9.222 -1.143 -1.925 1.00 96.50 115 SER A CA 1
ATOM 893 C C . SER A 1 115 ? -8.840 -1.166 -0.442 1.00 96.50 115 SER A C 1
ATOM 895 O O . SER A 1 115 ? -9.680 -0.911 0.425 1.00 96.50 115 SER A O 1
ATOM 897 N N . ALA A 1 116 ? -7.559 -1.397 -0.137 1.00 95.75 116 ALA A N 1
ATOM 898 C CA . ALA A 1 116 ? -7.033 -1.325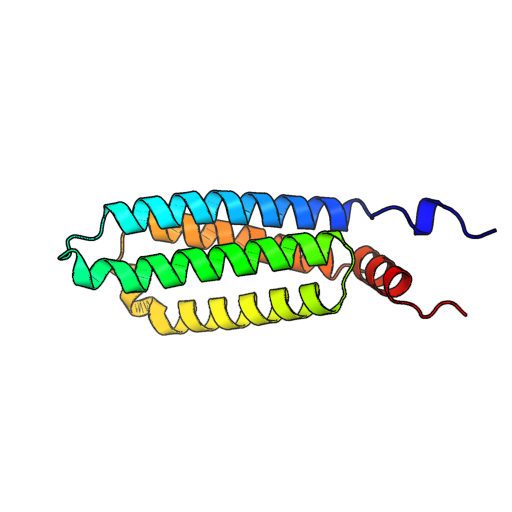 1.220 1.00 95.75 116 ALA A CA 1
ATOM 899 C C . ALA A 1 116 ? -7.210 0.079 1.819 1.00 95.75 116 ALA A C 1
ATOM 901 O O . ALA A 1 116 ? -7.696 0.210 2.943 1.00 95.75 116 ALA A O 1
ATOM 902 N N . LEU A 1 117 ? -6.893 1.140 1.071 1.00 95.44 117 LEU A N 1
ATOM 903 C CA . LEU A 1 117 ? -7.081 2.517 1.533 1.00 95.44 117 LEU A CA 1
ATOM 904 C C . LEU A 1 117 ? -8.556 2.830 1.818 1.00 95.44 117 LEU A C 1
ATOM 906 O O . LEU A 1 117 ? -8.864 3.335 2.897 1.00 95.44 117 LEU A O 1
ATOM 910 N N . ILE A 1 118 ? -9.478 2.464 0.925 1.00 96.31 118 ILE A N 1
ATOM 911 C CA . ILE A 1 118 ? -10.922 2.659 1.139 1.00 96.31 118 ILE A CA 1
ATOM 912 C C . ILE A 1 118 ? -11.373 1.984 2.444 1.00 96.31 118 ILE A C 1
ATOM 914 O O . ILE A 1 118 ? -12.076 2.589 3.257 1.00 96.31 118 ILE A O 1
ATOM 918 N N . LEU A 1 119 ? -10.920 0.753 2.697 1.00 94.31 119 LEU A N 1
ATOM 919 C CA . LEU A 1 119 ? -11.236 0.031 3.930 1.00 94.31 119 LEU A CA 1
ATOM 920 C C . LEU A 1 119 ? -10.601 0.675 5.175 1.00 94.31 119 LEU A C 1
ATOM 922 O O . LEU A 1 119 ? -11.271 0.786 6.208 1.00 94.31 119 LEU A O 1
ATOM 926 N N . LEU A 1 120 ? -9.354 1.153 5.091 1.00 93.88 120 LEU A N 1
ATOM 927 C CA . LEU A 1 120 ? -8.669 1.849 6.190 1.00 93.88 120 LEU A CA 1
ATOM 928 C C . LEU A 1 120 ? -9.347 3.170 6.571 1.00 93.88 120 LEU A C 1
ATOM 930 O O . LEU A 1 120 ? -9.296 3.556 7.742 1.00 93.88 120 LEU A O 1
ATOM 934 N N . TYR A 1 121 ? -9.966 3.856 5.608 1.00 95.19 121 TYR A N 1
ATOM 935 C CA . TYR A 1 121 ? -10.702 5.111 5.806 1.00 95.19 121 TYR A CA 1
ATOM 936 C C . TYR A 1 121 ? -12.213 4.919 6.003 1.00 95.19 121 TYR A C 1
ATOM 938 O O . TYR A 1 121 ? -12.942 5.901 6.151 1.00 95.19 121 TYR A O 1
ATOM 946 N N . SER A 1 122 ? -12.690 3.674 6.078 1.00 94.12 122 SER A N 1
ATOM 947 C CA . SER A 1 122 ? -14.077 3.376 6.440 1.00 94.12 122 SER A CA 1
ATOM 948 C C . SER A 1 122 ? -14.437 3.922 7.830 1.00 94.12 122 SER A C 1
ATOM 950 O O . SER A 1 122 ? -13.565 4.161 8.669 1.00 94.12 122 SER A O 1
ATOM 952 N N . LYS A 1 123 ? -15.738 4.094 8.107 1.00 90.12 123 LYS A N 1
ATOM 953 C CA . LYS A 1 123 ? -16.233 4.598 9.404 1.00 90.12 123 LYS A CA 1
ATOM 954 C C . LYS A 1 123 ? -15.673 3.798 10.591 1.00 90.12 123 LYS A C 1
ATOM 956 O O . LYS A 1 123 ? -15.204 4.391 11.558 1.00 90.12 123 LYS A O 1
ATOM 961 N N . GLU A 1 124 ? -15.659 2.469 10.476 1.00 88.94 124 GLU A N 1
ATOM 962 C CA . GLU A 1 124 ? -15.082 1.551 11.470 1.00 88.94 124 GLU A CA 1
ATOM 963 C C . GLU A 1 124 ? -13.566 1.734 11.615 1.00 88.94 124 GLU A C 1
ATOM 965 O O . GLU A 1 124 ? -13.053 1.798 12.732 1.00 88.94 124 GLU A O 1
ATOM 970 N N . GLY A 1 125 ? -12.848 1.869 10.494 1.00 90.00 125 GLY A N 1
ATOM 971 C CA . GLY A 1 125 ? -11.412 2.133 10.506 1.00 90.00 125 GLY A CA 1
ATOM 972 C C . GLY A 1 125 ? -11.084 3.443 11.214 1.00 90.00 125 GLY A C 1
ATOM 973 O O . GLY A 1 125 ? -10.286 3.458 12.150 1.00 90.00 125 GLY A O 1
ATOM 974 N N . ASN A 1 126 ? -11.751 4.535 10.834 1.00 92.12 126 ASN A N 1
ATOM 975 C CA . ASN A 1 126 ? -11.578 5.844 11.466 1.00 92.12 126 ASN A CA 1
ATOM 976 C C . ASN A 1 126 ? -11.825 5.800 12.975 1.00 92.12 126 ASN A C 1
ATOM 978 O O . ASN A 1 126 ? -11.014 6.341 13.723 1.00 92.12 126 ASN A O 1
ATOM 982 N 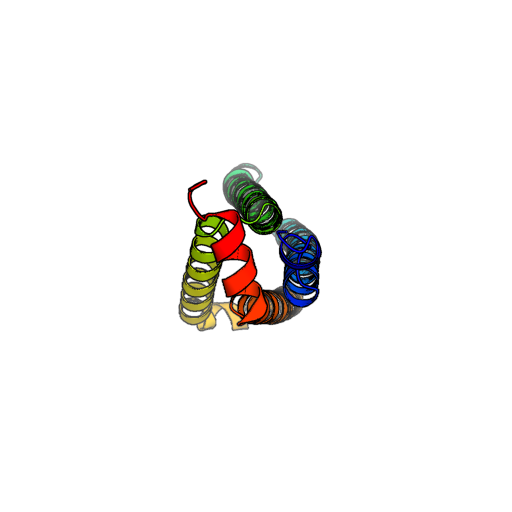N . ALA A 1 127 ? -12.894 5.135 13.422 1.00 90.19 127 ALA A N 1
ATOM 983 C CA . ALA A 1 127 ? -13.185 4.981 14.844 1.00 90.19 127 ALA A CA 1
ATOM 984 C C . ALA A 1 127 ? -12.052 4.248 15.584 1.00 90.19 127 ALA A C 1
ATOM 986 O O . ALA A 1 127 ? -11.565 4.746 16.598 1.00 90.19 127 ALA A O 1
ATOM 987 N N . TRP A 1 128 ? -11.565 3.130 15.038 1.00 90.94 128 TRP A N 1
ATOM 988 C CA . TRP A 1 128 ? -10.489 2.348 15.654 1.00 90.94 128 TRP A CA 1
ATOM 989 C C . TRP A 1 128 ? -9.162 3.112 15.726 1.00 90.94 128 TRP A C 1
ATOM 991 O O . TRP A 1 128 ? -8.534 3.174 16.784 1.00 90.94 128 TRP A O 1
ATOM 1001 N N . PHE A 1 129 ? -8.752 3.759 14.630 1.00 91.25 129 PHE A N 1
ATOM 1002 C CA . PHE A 1 129 ? -7.552 4.597 14.632 1.00 91.25 129 PHE A CA 1
ATOM 1003 C C . PHE A 1 129 ? -7.703 5.778 15.599 1.00 91.25 129 PHE A C 1
ATOM 1005 O O . PHE A 1 129 ? -6.746 6.126 16.286 1.00 91.25 129 PHE A O 1
ATOM 1012 N N . ASN A 1 130 ? -8.886 6.394 15.689 1.00 90.19 130 ASN A N 1
ATOM 1013 C CA . ASN A 1 130 ? -9.159 7.467 16.645 1.00 90.19 130 ASN A CA 1
ATOM 1014 C C . ASN A 1 130 ? -9.000 7.017 18.089 1.00 90.19 130 ASN A C 1
ATOM 1016 O O . ASN A 1 130 ? -8.258 7.663 18.824 1.00 90.19 130 ASN A O 1
ATOM 1020 N N . LEU A 1 131 ? -9.597 5.885 18.443 1.00 88.38 131 LEU A N 1
ATOM 1021 C CA . LEU A 1 131 ? -9.508 5.318 19.780 1.00 88.38 131 LEU A CA 1
ATOM 1022 C C . LEU A 1 131 ? -8.065 4.956 20.161 1.00 88.38 131 LEU A C 1
ATOM 1024 O O . LEU A 1 131 ? -7.605 5.308 21.240 1.00 88.38 131 LEU A O 1
ATOM 1028 N N . LYS A 1 132 ? -7.305 4.331 19.252 1.00 86.62 132 LYS A N 1
ATOM 1029 C CA . 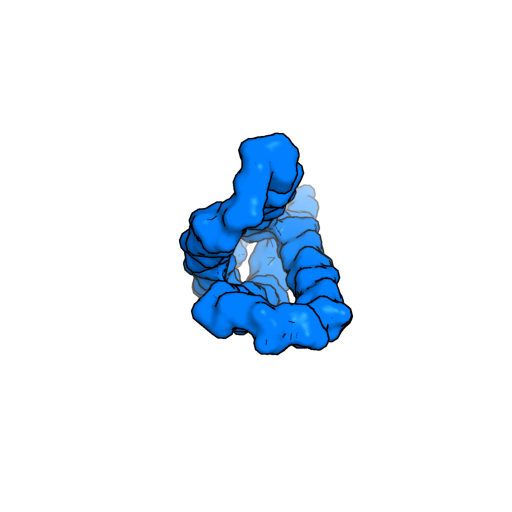LYS A 1 132 ? -5.901 3.943 19.493 1.00 86.62 132 LYS A CA 1
ATOM 1030 C C . LYS A 1 132 ? -4.933 5.113 19.686 1.00 86.62 132 LYS A C 1
ATOM 1032 O O . LYS A 1 132 ? -3.822 4.895 20.157 1.00 86.62 132 LYS A O 1
ATOM 1037 N N . ASN A 1 133 ? -5.318 6.322 19.285 1.00 85.69 133 ASN A N 1
ATOM 1038 C CA . ASN A 1 133 ? -4.483 7.520 19.400 1.00 85.69 133 ASN A CA 1
ATOM 1039 C C . ASN A 1 133 ? -5.141 8.591 20.283 1.00 85.69 133 ASN A C 1
ATOM 1041 O O . ASN A 1 133 ? -4.715 9.744 20.242 1.00 85.69 133 ASN A O 1
ATOM 1045 N N . ALA A 1 134 ? -6.198 8.245 21.023 1.00 83.69 134 ALA A N 1
ATOM 1046 C CA . ALA A 1 134 ? -6.778 9.144 22.006 1.00 83.69 134 ALA A CA 1
ATOM 1047 C C . ALA A 1 134 ? -5.802 9.290 23.190 1.00 83.69 134 ALA A C 1
ATOM 1049 O O . ALA A 1 134 ? -5.202 8.290 23.598 1.00 83.69 134 ALA A O 1
ATOM 1050 N N . PRO A 1 135 ? -5.606 10.505 23.729 1.00 72.88 135 PRO A N 1
ATOM 1051 C CA . PRO A 1 135 ? -4.861 10.671 24.969 1.00 72.88 135 PRO A CA 1
ATOM 1052 C C . PRO A 1 135 ? -5.575 9.909 26.093 1.00 72.88 135 PRO A C 1
ATOM 1054 O O . PRO A 1 135 ? -6.803 9.931 26.169 1.00 72.88 135 PRO A O 1
ATOM 1057 N N . LEU A 1 136 ? -4.806 9.218 26.939 1.00 63.25 136 LEU A N 1
ATOM 1058 C CA . LEU A 1 136 ? -5.321 8.631 28.177 1.00 63.25 136 LEU A CA 1
ATOM 1059 C C . LEU A 1 136 ? -5.827 9.800 29.034 1.00 63.25 136 LEU A C 1
ATOM 1061 O O . LEU A 1 136 ? -5.022 10.593 29.516 1.00 63.25 136 LEU A O 1
ATOM 1065 N N . THR A 1 137 ? -7.146 9.947 29.120 1.00 52.94 137 THR A N 1
ATOM 1066 C CA . THR A 1 137 ? -7.830 10.927 29.977 1.00 52.94 137 THR A CA 1
ATOM 1067 C C . THR A 1 137 ? -8.579 10.181 31.057 1.00 52.94 137 THR A C 1
ATOM 1069 O O . THR A 1 137 ? -9.035 9.051 30.759 1.00 52.94 137 THR A O 1
#

pLDDT: mean 85.6, std 11.93, range [44.94, 96.69]

Sequence (137 aa):
MIDETILAKPKKVATAINLSYVAFGIGLINSYVFLLGLESTTQQKIKPILIAVLTQAFLYFLITQINAGKKWARTISLVSFVFGGISTFLTMDRFLEGDLLTELISFVIGILQLSALILLYSKEGNAWFNLKNAPLT

Foldseek 3Di:
DPPVVLLDQDPLLVLLLVLLVVLLVLLVVLLVVVLVPDPDDPVVSPVSVVVSVVVSVLSVVLSVCSVLLAPVSLVVLVVVLVVVVVVCVVCVVCLVVDDPVSSVSVVVSNVSSVSSSCSCPDPSNVSNSCVSPDPPD

Radius of gyration: 17.75 Å; chains: 1; bounding box: 44×22×56 Å